Protein AF-A0A8D9AMH1-F1 (afdb_monomer_lite)

Organism: NCBI:txid428564

Structure (mmCIF, N/CA/C/O backbone):
data_AF-A0A8D9AMH1-F1
#
_entry.id   AF-A0A8D9AMH1-F1
#
loop_
_atom_site.group_PDB
_atom_site.id
_atom_site.type_symbol
_atom_site.label_atom_id
_atom_site.label_alt_id
_atom_site.label_comp_id
_atom_site.label_asym_id
_atom_site.label_entity_id
_atom_site.label_seq_id
_atom_site.pdbx_PDB_ins_code
_atom_site.Cartn_x
_atom_site.Cartn_y
_atom_site.Cartn_z
_atom_site.occupancy
_atom_site.B_iso_or_equiv
_atom_site.auth_seq_id
_atom_site.auth_comp_id
_atom_site.auth_asym_id
_atom_site.auth_atom_id
_atom_site.pdbx_PDB_model_num
ATOM 1 N N . MET A 1 1 ? 3.437 -3.588 -14.195 1.00 95.44 1 MET A N 1
ATOM 2 C CA . MET A 1 1 ? 4.469 -2.710 -13.598 1.00 95.44 1 MET A CA 1
ATOM 3 C C . MET A 1 1 ? 5.691 -2.547 -14.499 1.00 95.44 1 MET A C 1
ATOM 5 O O . MET A 1 1 ? 5.963 -1.416 -14.855 1.00 95.44 1 MET A O 1
ATOM 9 N N . ARG A 1 2 ? 6.369 -3.625 -14.938 1.00 97.06 2 ARG A N 1
ATOM 10 C CA . ARG A 1 2 ? 7.521 -3.539 -15.870 1.00 97.06 2 ARG A CA 1
ATOM 11 C C . ARG A 1 2 ? 7.253 -2.654 -17.094 1.00 97.06 2 ARG A C 1
ATOM 13 O O . ARG A 1 2 ? 7.952 -1.676 -17.285 1.00 97.06 2 ARG A O 1
ATOM 20 N N . GLU A 1 3 ? 6.170 -2.923 -17.821 1.00 97.00 3 GLU A N 1
ATOM 21 C CA . GLU A 1 3 ? 5.772 -2.116 -18.987 1.00 97.00 3 GLU A CA 1
ATOM 22 C C . GLU A 1 3 ? 5.484 -0.644 -18.642 1.00 97.00 3 GLU A C 1
ATOM 24 O O . GLU A 1 3 ? 5.836 0.255 -19.390 1.00 97.00 3 GLU A O 1
ATOM 29 N N . ARG A 1 4 ? 4.883 -0.379 -17.474 1.00 96.31 4 ARG A N 1
ATOM 30 C CA . ARG A 1 4 ? 4.558 0.982 -17.013 1.00 96.31 4 ARG A CA 1
ATOM 31 C C . ARG A 1 4 ? 5.811 1.808 -16.691 1.00 96.31 4 ARG A C 1
ATOM 33 O O . ARG A 1 4 ? 5.753 3.030 -16.748 1.00 96.31 4 ARG A O 1
ATOM 40 N N . LEU A 1 5 ? 6.909 1.150 -16.327 1.00 97.06 5 LEU A N 1
ATOM 41 C CA . LEU A 1 5 ? 8.165 1.787 -15.927 1.00 97.06 5 LEU A CA 1
ATOM 42 C C . LEU A 1 5 ? 9.266 1.648 -16.986 1.00 97.06 5 LEU A C 1
ATOM 44 O O . LEU A 1 5 ? 10.410 1.977 -16.699 1.00 97.06 5 LEU A O 1
ATOM 48 N N . LYS A 1 6 ? 8.943 1.164 -18.191 1.00 94.69 6 LYS A N 1
ATOM 49 C CA . LYS A 1 6 ? 9.936 0.844 -19.230 1.00 94.69 6 LYS A CA 1
ATOM 50 C C . LYS A 1 6 ? 10.793 2.040 -19.664 1.00 94.69 6 LYS A C 1
ATOM 52 O O . LYS A 1 6 ? 11.943 1.848 -20.028 1.00 94.69 6 LYS A O 1
ATOM 57 N N . ASP A 1 7 ? 10.232 3.248 -19.592 1.00 95.12 7 ASP A N 1
ATOM 58 C CA . ASP A 1 7 ? 10.883 4.499 -20.001 1.00 95.12 7 ASP A CA 1
ATOM 59 C C . ASP A 1 7 ? 11.555 5.225 -18.816 1.00 95.12 7 ASP A C 1
ATOM 61 O O . ASP A 1 7 ? 11.906 6.399 -18.914 1.00 95.12 7 ASP A O 1
ATOM 65 N N . GLN A 1 8 ? 11.685 4.560 -17.663 1.00 94.75 8 GLN A N 1
ATOM 66 C CA . GLN A 1 8 ? 12.325 5.094 -16.460 1.00 94.75 8 GLN A CA 1
ATOM 67 C C . GLN A 1 8 ? 13.619 4.335 -16.152 1.00 94.75 8 GLN A C 1
ATOM 69 O O . GLN A 1 8 ? 13.736 3.151 -16.460 1.00 94.75 8 GLN A O 1
ATOM 74 N N . ASP A 1 9 ? 14.564 4.992 -15.473 1.00 93.75 9 ASP A N 1
ATOM 75 C CA . ASP A 1 9 ? 15.804 4.361 -14.994 1.00 93.75 9 ASP A CA 1
ATOM 76 C C . ASP A 1 9 ? 15.541 3.467 -13.765 1.00 93.75 9 ASP A C 1
ATOM 78 O O . ASP A 1 9 ? 15.847 3.798 -12.616 1.00 93.75 9 ASP A O 1
ATOM 82 N N . VAL A 1 10 ? 14.878 2.336 -14.009 1.00 97.00 10 VAL A N 1
ATOM 83 C CA . VAL A 1 10 ? 14.584 1.298 -13.020 1.00 97.00 10 VAL A CA 1
ATOM 84 C C . VAL A 1 10 ? 15.545 0.134 -13.228 1.00 97.00 10 VAL A C 1
ATOM 86 O O . VAL A 1 10 ? 15.615 -0.445 -14.308 1.00 97.00 10 VAL A O 1
ATOM 89 N N . VAL A 1 11 ? 16.249 -0.257 -12.165 1.00 97.00 11 VAL A N 1
ATOM 90 C CA . VAL A 1 11 ? 17.204 -1.374 -12.189 1.00 97.00 11 VAL A CA 1
ATOM 91 C C . VAL A 1 11 ? 16.469 -2.703 -12.316 1.00 97.00 11 VAL A C 1
ATOM 93 O O . VAL A 1 11 ? 16.840 -3.549 -13.126 1.00 97.00 11 VAL A O 1
ATOM 96 N N . THR A 1 12 ? 15.431 -2.914 -11.501 1.00 97.56 12 THR A N 1
ATOM 97 C CA . THR A 1 12 ? 14.611 -4.126 -11.577 1.00 97.56 12 THR A CA 1
ATOM 98 C C . THR A 1 12 ? 13.227 -3.935 -10.965 1.00 97.56 12 THR A C 1
ATOM 100 O O . THR A 1 12 ? 13.024 -3.127 -10.057 1.00 97.56 12 THR A O 1
ATOM 103 N N . VAL A 1 13 ? 12.274 -4.729 -11.454 1.00 98.12 13 VAL A N 1
ATOM 104 C CA . VAL A 1 13 ? 10.947 -4.912 -10.860 1.00 98.12 13 VAL A CA 1
ATOM 105 C C . VAL A 1 13 ? 10.796 -6.389 -10.504 1.00 98.12 13 VAL A C 1
ATOM 107 O O . VAL A 1 13 ? 10.664 -7.249 -11.391 1.00 98.12 13 VAL A O 1
ATOM 110 N N . CYS A 1 14 ? 10.796 -6.670 -9.205 1.00 98.19 14 CYS A N 1
ATOM 111 C CA . CYS A 1 14 ? 10.753 -8.008 -8.631 1.00 98.19 14 CYS A CA 1
ATOM 112 C C . CYS A 1 14 ? 9.388 -8.280 -7.994 1.00 98.19 14 CYS A C 1
ATOM 114 O O . CYS A 1 14 ? 8.853 -7.449 -7.262 1.00 98.19 14 CYS A O 1
ATOM 116 N N . GLY A 1 15 ? 8.848 -9.466 -8.263 1.00 98.06 15 GLY A N 1
ATOM 117 C CA . GLY A 1 15 ? 7.663 -10.006 -7.607 1.00 98.06 15 GLY A CA 1
ATOM 118 C C . GLY A 1 15 ? 7.993 -11.387 -7.061 1.00 98.06 15 GLY A C 1
ATOM 119 O O . GLY A 1 15 ? 8.473 -12.234 -7.812 1.00 98.06 15 GLY A O 1
ATOM 120 N N . TYR A 1 16 ? 7.780 -11.591 -5.770 1.00 98.25 16 TYR A N 1
ATOM 121 C CA . TYR A 1 16 ? 7.973 -12.864 -5.071 1.00 98.25 16 TYR A CA 1
ATOM 122 C C . TYR A 1 16 ? 7.036 -12.899 -3.864 1.00 98.25 16 TYR A C 1
ATOM 124 O O . TYR A 1 16 ? 6.393 -11.898 -3.571 1.00 98.25 16 TYR A O 1
ATOM 132 N N . GLY A 1 17 ? 6.935 -14.014 -3.149 1.00 97.19 17 GLY A N 1
ATOM 133 C CA . GLY A 1 17 ? 6.152 -14.037 -1.917 1.00 97.19 17 GLY A CA 1
ATOM 134 C C . GLY A 1 17 ? 5.548 -15.384 -1.599 1.00 97.19 17 GLY A C 1
ATOM 135 O O . GLY A 1 17 ? 5.921 -16.416 -2.163 1.00 97.19 17 GLY A O 1
ATOM 136 N N . HIS A 1 18 ? 4.588 -15.341 -0.691 1.00 98.00 18 HIS A N 1
ATOM 137 C CA . HIS A 1 18 ? 3.869 -16.496 -0.200 1.00 98.00 18 HIS A CA 1
ATOM 138 C C . HIS A 1 18 ? 2.679 -16.755 -1.131 1.00 98.00 18 HIS A C 1
ATOM 140 O O . HIS A 1 18 ? 1.575 -16.259 -0.956 1.00 98.00 18 HIS A O 1
ATOM 146 N N . LEU A 1 19 ? 2.899 -17.529 -2.196 1.00 97.25 19 LEU A N 1
ATOM 147 C CA . LEU A 1 19 ? 1.818 -17.798 -3.151 1.00 97.25 19 LEU A CA 1
ATOM 148 C C . LEU A 1 19 ? 0.661 -18.589 -2.513 1.00 97.25 19 LEU A C 1
ATOM 150 O O . LEU A 1 19 ? -0.487 -18.416 -2.908 1.00 97.25 19 LEU A O 1
ATOM 154 N N . GLY A 1 20 ? 0.959 -19.432 -1.517 1.00 98.19 20 GLY A N 1
ATOM 155 C CA . GLY A 1 20 ? -0.025 -20.294 -0.855 1.00 98.19 20 GLY A CA 1
ATOM 156 C C . GLY A 1 20 ? -1.126 -19.548 -0.094 1.00 98.19 20 GLY A C 1
ATOM 157 O O . GLY A 1 20 ? -2.224 -20.081 0.029 1.00 98.19 20 GLY A O 1
ATOM 158 N N . ASP A 1 21 ? -0.865 -18.325 0.373 1.00 97.69 21 ASP A N 1
ATOM 159 C CA . ASP A 1 21 ? -1.851 -17.466 1.047 1.00 97.69 21 ASP A CA 1
ATOM 160 C C . ASP A 1 21 ? -2.246 -16.234 0.206 1.00 97.69 21 ASP A C 1
ATOM 162 O O . ASP A 1 21 ? -3.033 -15.396 0.648 1.00 97.69 21 ASP A O 1
ATOM 166 N N . GLY A 1 22 ? -1.747 -16.143 -1.034 1.00 97.62 22 GLY A N 1
ATOM 167 C CA . GLY A 1 22 ? -2.039 -15.043 -1.952 1.00 97.62 22 GLY A CA 1
ATOM 168 C C . GLY A 1 22 ? -1.287 -13.744 -1.646 1.00 97.62 22 GLY A C 1
ATOM 169 O O . GLY A 1 22 ? -1.729 -12.677 -2.080 1.00 97.62 22 GLY A O 1
ATOM 170 N N . ASN A 1 23 ? -0.166 -13.801 -0.924 1.00 98.50 23 ASN A N 1
ATOM 171 C CA . ASN A 1 23 ? 0.624 -12.629 -0.556 1.00 98.50 23 ASN A CA 1
ATOM 172 C C . ASN A 1 23 ? 1.811 -12.392 -1.512 1.00 98.50 23 ASN A C 1
ATOM 174 O O . ASN A 1 23 ? 2.794 -13.138 -1.536 1.00 98.50 23 ASN A O 1
ATOM 178 N N . LEU A 1 24 ? 1.728 -11.312 -2.296 1.00 98.19 24 LEU A N 1
ATOM 179 C CA . LEU A 1 24 ? 2.761 -10.894 -3.245 1.00 98.19 24 LEU A CA 1
ATOM 180 C C . LEU A 1 24 ? 3.552 -9.691 -2.718 1.00 98.19 24 LEU A C 1
ATOM 182 O O . LEU A 1 24 ? 3.022 -8.594 -2.543 1.00 98.19 24 LEU A O 1
ATOM 186 N N . HIS A 1 25 ? 4.861 -9.870 -2.596 1.00 98.38 25 HIS A N 1
ATOM 187 C CA . HIS A 1 25 ? 5.831 -8.819 -2.337 1.00 98.38 25 HIS A CA 1
ATOM 188 C C . HIS A 1 25 ? 6.293 -8.238 -3.671 1.00 98.38 25 HIS A C 1
ATOM 190 O O . HIS A 1 25 ? 6.944 -8.908 -4.477 1.00 98.38 25 HIS A O 1
ATOM 196 N N . VAL A 1 26 ? 5.970 -6.967 -3.899 1.00 97.88 26 VAL A N 1
ATOM 197 C CA . VAL A 1 26 ? 6.400 -6.215 -5.081 1.00 97.88 26 VAL A CA 1
ATOM 198 C C . VAL A 1 26 ? 7.477 -5.226 -4.664 1.00 97.88 26 VAL A C 1
ATOM 200 O O . VAL A 1 26 ? 7.243 -4.384 -3.801 1.00 97.88 26 VAL A O 1
ATOM 203 N N . ASN A 1 27 ? 8.647 -5.318 -5.292 1.00 98.06 27 ASN A N 1
ATOM 204 C CA . ASN A 1 27 ? 9.771 -4.416 -5.059 1.00 98.06 27 ASN A CA 1
ATOM 205 C C . ASN A 1 27 ? 10.257 -3.819 -6.380 1.00 98.06 27 ASN A C 1
ATOM 207 O O . ASN A 1 27 ? 10.339 -4.508 -7.400 1.00 98.06 27 ASN A O 1
ATOM 211 N N . ILE A 1 28 ? 10.586 -2.531 -6.347 1.00 97.94 28 ILE A N 1
ATOM 212 C CA . ILE A 1 28 ? 11.102 -1.775 -7.487 1.00 97.94 28 ILE A CA 1
ATOM 213 C C . ILE A 1 28 ? 12.413 -1.147 -7.033 1.00 97.94 28 ILE A C 1
ATOM 215 O O . ILE A 1 28 ? 12.424 -0.347 -6.101 1.00 97.94 28 ILE A O 1
ATOM 219 N N . SER A 1 29 ? 13.515 -1.540 -7.663 1.00 97.25 29 SER A N 1
ATOM 220 C CA . SER A 1 29 ? 14.843 -1.029 -7.333 1.00 97.25 29 SER A CA 1
ATOM 221 C C . SER A 1 29 ? 15.247 0.040 -8.337 1.00 97.25 29 SER A C 1
ATOM 223 O O . SER A 1 29 ? 15.217 -0.190 -9.545 1.00 97.25 29 SER A O 1
ATOM 225 N N . VAL A 1 30 ? 15.655 1.194 -7.827 1.00 96.88 30 VAL A N 1
ATOM 226 C CA . VAL A 1 30 ? 16.225 2.321 -8.576 1.00 96.88 30 VAL A CA 1
ATOM 227 C C . VAL A 1 30 ? 17.621 2.602 -8.025 1.00 96.88 30 VAL A C 1
ATOM 229 O O . VAL A 1 30 ? 17.899 2.251 -6.878 1.00 96.88 30 VAL A O 1
ATOM 232 N N . ARG A 1 31 ? 18.515 3.189 -8.829 1.00 95.75 31 ARG A N 1
ATOM 233 C CA . ARG A 1 31 ? 19.869 3.540 -8.354 1.00 95.75 31 ARG A CA 1
ATOM 234 C C . ARG A 1 31 ? 19.828 4.663 -7.324 1.00 95.75 31 ARG A C 1
ATOM 236 O O . ARG A 1 31 ? 20.524 4.591 -6.325 1.00 95.75 31 ARG A O 1
ATOM 243 N N . GLU A 1 32 ? 18.969 5.645 -7.572 1.00 96.12 32 GLU A N 1
ATOM 244 C CA . GLU A 1 32 ? 18.744 6.812 -6.725 1.00 96.12 32 GLU A CA 1
ATOM 245 C C . GLU A 1 32 ? 17.235 7.077 -6.602 1.00 96.12 32 GLU A C 1
ATOM 247 O O . GLU A 1 32 ? 16.477 6.707 -7.510 1.00 96.12 32 GLU A O 1
ATOM 252 N N . PRO A 1 33 ? 16.762 7.718 -5.515 1.00 94.00 33 PRO A N 1
ATOM 253 C CA . PRO A 1 33 ? 15.362 8.106 -5.377 1.00 94.00 33 PRO A CA 1
ATOM 254 C C . PRO A 1 33 ? 14.878 8.938 -6.573 1.00 94.00 33 PRO A C 1
ATOM 256 O O . PRO A 1 33 ? 15.408 10.010 -6.856 1.00 94.00 33 PRO A O 1
ATOM 259 N N . ASN A 1 34 ? 13.838 8.459 -7.262 1.00 94.81 34 ASN A N 1
ATOM 260 C CA . ASN A 1 34 ? 13.300 9.104 -8.458 1.00 94.81 34 ASN A CA 1
ATOM 261 C C . ASN A 1 34 ? 11.799 9.416 -8.284 1.00 94.81 34 ASN A C 1
ATOM 263 O O . ASN A 1 34 ? 10.973 8.501 -8.370 1.00 94.81 34 ASN A O 1
ATOM 267 N N . PRO A 1 35 ? 11.415 10.692 -8.075 1.00 95.31 35 PRO A N 1
ATOM 268 C CA . PRO A 1 35 ? 10.017 11.094 -7.910 1.00 95.31 35 PRO A CA 1
ATOM 269 C C . PRO A 1 35 ? 9.101 10.716 -9.084 1.00 95.31 35 PRO A C 1
ATOM 271 O O . PRO A 1 35 ? 7.924 10.440 -8.863 1.00 95.31 35 PRO A O 1
ATOM 274 N N . ALA A 1 36 ? 9.622 10.655 -10.315 1.00 95.62 36 ALA A N 1
ATOM 275 C CA . ALA A 1 36 ? 8.838 10.241 -11.480 1.00 95.62 36 ALA A CA 1
ATOM 276 C C . ALA A 1 36 ? 8.469 8.751 -11.412 1.00 95.62 36 ALA A C 1
ATOM 278 O O . ALA A 1 36 ? 7.338 8.381 -11.726 1.00 95.62 36 ALA A O 1
ATOM 279 N N . VAL A 1 37 ? 9.381 7.902 -10.920 1.00 96.88 37 VAL A N 1
ATOM 280 C CA . VAL A 1 37 ? 9.079 6.487 -10.649 1.00 96.88 37 VAL A CA 1
ATOM 281 C C . VAL A 1 37 ? 8.026 6.379 -9.550 1.00 96.88 37 VAL A C 1
ATOM 283 O O . VAL A 1 37 ? 7.0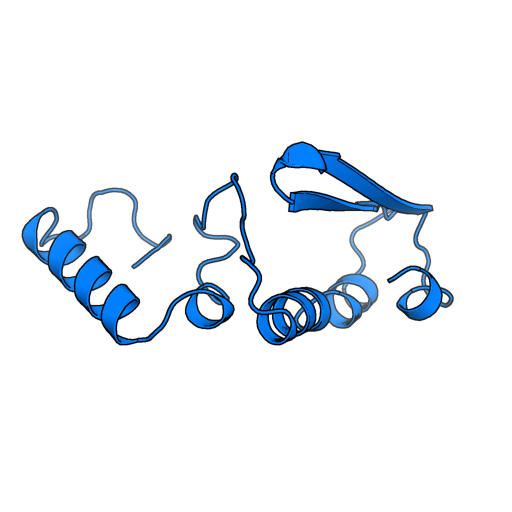48 5.659 -9.730 1.00 96.88 37 VAL A O 1
ATOM 286 N N . TYR A 1 38 ? 8.168 7.132 -8.453 1.00 95.25 38 TYR A N 1
ATOM 287 C CA . TYR A 1 38 ? 7.165 7.146 -7.381 1.00 95.25 38 TYR A CA 1
ATOM 288 C C . TYR A 1 38 ? 5.772 7.519 -7.895 1.00 95.25 38 TYR A C 1
ATOM 290 O O . TYR A 1 38 ? 4.827 6.784 -7.631 1.00 95.25 38 TYR A O 1
ATOM 298 N N . ALA A 1 39 ? 5.650 8.589 -8.684 1.00 96.50 39 ALA A N 1
ATOM 299 C CA . ALA A 1 39 ? 4.372 9.041 -9.240 1.00 96.50 39 ALA A CA 1
ATOM 300 C C . ALA A 1 39 ? 3.744 8.054 -10.246 1.00 96.50 39 ALA A C 1
ATOM 302 O O . ALA A 1 39 ? 2.536 8.075 -10.477 1.00 96.50 39 ALA A O 1
ATOM 303 N N . LEU A 1 40 ? 4.548 7.183 -10.865 1.00 97.25 40 LEU A N 1
ATOM 304 C CA . LEU A 1 40 ? 4.050 6.108 -11.727 1.00 97.25 40 LEU A CA 1
ATOM 305 C C . LEU A 1 40 ? 3.631 4.865 -10.931 1.00 97.25 40 LEU A C 1
ATOM 307 O O . LEU A 1 40 ? 2.795 4.091 -11.404 1.00 97.25 40 LEU A O 1
ATOM 311 N N . VAL A 1 41 ? 4.211 4.645 -9.751 1.00 97.31 41 VAL A N 1
ATOM 312 C CA . VAL A 1 41 ? 3.903 3.501 -8.882 1.00 97.31 41 VAL A CA 1
ATOM 313 C C . VAL A 1 41 ? 2.707 3.799 -7.987 1.00 97.31 41 VAL A C 1
ATOM 315 O O . VAL A 1 41 ? 1.794 2.977 -7.904 1.00 97.31 41 VAL A O 1
ATOM 318 N N . GLU A 1 42 ? 2.688 4.965 -7.349 1.00 96.25 42 GLU A N 1
ATOM 319 C CA . GLU A 1 42 ? 1.616 5.426 -6.472 1.00 96.25 42 GLU A CA 1
ATOM 320 C C . GLU A 1 42 ? 0.842 6.574 -7.144 1.00 96.25 42 GLU A C 1
ATOM 322 O O . GLU A 1 42 ? 1.463 7.507 -7.651 1.00 96.25 42 GLU A O 1
ATOM 327 N N . PRO A 1 43 ? -0.505 6.527 -7.172 1.00 96.50 43 PRO A N 1
ATOM 328 C CA . PRO A 1 43 ? -1.378 5.591 -6.452 1.00 96.50 43 PRO A CA 1
ATOM 329 C C . PRO A 1 43 ? -1.662 4.272 -7.193 1.00 96.50 43 PRO A C 1
ATOM 331 O O . PRO A 1 43 ? -2.326 3.397 -6.634 1.00 96.50 43 PRO A O 1
ATOM 334 N N . PHE A 1 44 ? -1.152 4.101 -8.420 1.00 97.88 44 PHE A N 1
ATOM 335 C CA . PHE A 1 44 ? -1.520 3.006 -9.329 1.00 97.88 44 PHE A CA 1
ATOM 336 C C . PHE A 1 44 ? -1.522 1.619 -8.672 1.00 97.88 44 PHE A C 1
ATOM 338 O O . PHE A 1 44 ? -2.475 0.860 -8.846 1.00 97.88 44 PHE A O 1
ATOM 345 N N . ILE A 1 45 ? -0.482 1.261 -7.913 1.00 98.00 45 ILE A N 1
ATOM 346 C CA . ILE A 1 45 ? -0.387 -0.074 -7.309 1.00 98.00 45 ILE A CA 1
ATOM 347 C C . ILE A 1 45 ? -1.450 -0.308 -6.229 1.00 98.00 45 ILE A C 1
ATOM 349 O O . ILE A 1 45 ? -1.979 -1.417 -6.111 1.00 98.00 45 ILE A O 1
ATOM 353 N N . TYR A 1 46 ? -1.811 0.729 -5.471 1.00 98.31 46 TYR A N 1
ATOM 354 C CA . TYR A 1 46 ? -2.838 0.629 -4.439 1.00 98.31 46 TYR A CA 1
ATOM 355 C C . TYR A 1 46 ? -4.237 0.563 -5.050 1.00 98.31 46 TYR A C 1
ATOM 357 O O . TYR A 1 46 ? -5.048 -0.263 -4.631 1.00 98.31 46 TYR A O 1
ATOM 365 N N . GLU A 1 47 ? -4.502 1.369 -6.078 1.00 97.94 47 GLU A N 1
ATOM 366 C CA . GLU A 1 47 ? -5.765 1.335 -6.821 1.00 97.94 47 GLU A CA 1
ATOM 367 C C . GLU A 1 47 ? -5.956 -0.002 -7.535 1.00 97.94 47 GLU A C 1
ATOM 369 O O . GLU A 1 47 ? -7.014 -0.618 -7.412 1.00 97.94 47 GLU A O 1
ATOM 374 N N . TRP A 1 48 ? -4.913 -0.506 -8.201 1.00 98.25 48 TRP A N 1
ATOM 375 C CA . TRP A 1 48 ? -4.924 -1.829 -8.823 1.00 98.25 48 TRP A CA 1
ATOM 376 C C . TRP A 1 48 ? -5.256 -2.918 -7.800 1.00 98.25 48 TRP A C 1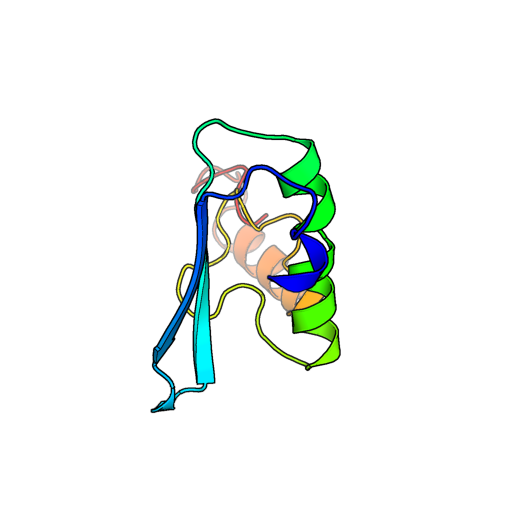
ATOM 378 O O . TRP A 1 48 ? -6.104 -3.775 -8.048 1.00 98.25 48 TRP A O 1
ATOM 388 N N . THR A 1 49 ? -4.621 -2.869 -6.626 1.00 98.31 49 THR A N 1
ATOM 389 C CA . THR A 1 49 ? -4.887 -3.819 -5.536 1.00 98.31 49 THR A CA 1
ATOM 390 C C . THR A 1 49 ? -6.344 -3.733 -5.072 1.00 98.31 49 THR A C 1
ATOM 392 O O . THR A 1 49 ? -7.004 -4.762 -4.921 1.00 98.31 49 THR A O 1
ATOM 395 N N . SER A 1 50 ? -6.877 -2.519 -4.905 1.00 97.94 50 SER A N 1
ATOM 396 C CA . SER A 1 50 ? -8.267 -2.280 -4.498 1.00 97.94 50 SER A CA 1
ATOM 397 C C . SER A 1 50 ? -9.286 -2.790 -5.525 1.00 97.94 50 SER A C 1
ATOM 399 O O . SER A 1 50 ? -10.251 -3.460 -5.152 1.00 97.94 50 SER A O 1
ATOM 401 N N . GLN A 1 51 ? -9.040 -2.575 -6.823 1.00 98.06 51 GLN A N 1
ATOM 402 C CA . GLN A 1 51 ? -9.886 -3.079 -7.917 1.00 98.06 51 GLN A CA 1
ATOM 403 C C . GLN A 1 51 ? -10.016 -4.609 -7.903 1.00 98.06 51 GLN A C 1
ATOM 405 O O . GLN A 1 51 ? -11.071 -5.148 -8.231 1.00 98.06 51 GLN A O 1
ATOM 410 N N . HIS A 1 52 ? -8.970 -5.306 -7.457 1.00 97.75 52 HIS A N 1
ATOM 411 C CA . HIS A 1 52 ? -8.958 -6.762 -7.302 1.00 97.75 52 HIS A CA 1
ATOM 412 C C . HIS A 1 52 ? -9.431 -7.225 -5.915 1.00 97.75 52 HIS A C 1
ATOM 414 O O . HIS A 1 52 ? -9.269 -8.392 -5.567 1.00 97.75 52 HIS A O 1
ATOM 420 N N . LYS A 1 53 ? -10.025 -6.326 -5.116 1.00 97.50 53 LYS A N 1
ATOM 421 C CA . LYS A 1 53 ? -10.483 -6.586 -3.740 1.00 97.50 53 LYS A CA 1
ATOM 422 C C . LYS A 1 53 ? -9.362 -7.107 -2.821 1.00 97.50 53 LYS A C 1
ATOM 424 O O . LYS A 1 53 ? -9.625 -7.869 -1.893 1.00 97.50 53 LYS A O 1
ATOM 429 N N . GLY A 1 54 ? -8.118 -6.702 -3.085 1.00 97.81 54 GLY A N 1
ATOM 430 C CA . GLY A 1 54 ? -6.933 -7.087 -2.319 1.00 97.81 54 GLY A CA 1
ATOM 431 C C . GLY A 1 54 ? -6.639 -6.180 -1.117 1.00 97.81 54 GLY A C 1
ATOM 432 O O . GLY A 1 54 ? -7.277 -5.145 -0.900 1.00 97.81 54 GLY A O 1
ATOM 433 N N . SER A 1 55 ? -5.618 -6.555 -0.339 1.00 98.19 55 SER A N 1
ATOM 434 C CA . SER A 1 55 ? -5.097 -5.748 0.773 1.00 98.19 55 SER A CA 1
ATOM 435 C C . SER A 1 55 ? -3.849 -4.961 0.359 1.00 98.19 55 SER A C 1
ATOM 437 O O . SER A 1 55 ? -2.862 -5.562 -0.055 1.00 98.19 55 SER A O 1
ATOM 439 N N . VAL A 1 56 ? -3.832 -3.634 0.553 1.00 97.75 56 VAL A N 1
ATOM 440 C CA . VAL A 1 56 ? -2.644 -2.770 0.329 1.00 97.75 56 VAL A CA 1
ATOM 441 C C . VAL A 1 56 ? -1.485 -3.067 1.296 1.00 97.75 56 VAL A C 1
ATOM 443 O O . VAL A 1 56 ? -0.354 -2.593 1.139 1.00 97.75 56 VAL A O 1
ATOM 446 N N . SER A 1 57 ? -1.756 -3.852 2.338 1.00 97.56 57 SER A N 1
ATOM 447 C CA . SER A 1 57 ? -0.739 -4.420 3.211 1.00 97.56 57 SER A CA 1
ATOM 448 C C . SER A 1 57 ? -1.214 -5.779 3.702 1.00 97.56 57 SER A C 1
ATOM 450 O O . SER A 1 57 ? -2.106 -5.852 4.547 1.00 97.56 57 SER A O 1
ATOM 452 N N . ALA A 1 58 ? -0.665 -6.850 3.130 1.00 97.19 58 ALA A N 1
ATOM 453 C CA . ALA A 1 58 ? -0.999 -8.213 3.531 1.00 97.19 58 ALA A CA 1
ATOM 454 C C . ALA A 1 58 ? -0.505 -8.506 4.959 1.00 97.19 58 ALA A C 1
ATOM 456 O O . ALA A 1 58 ? -1.295 -8.910 5.804 1.00 97.19 58 ALA A O 1
ATOM 457 N N . GLU A 1 59 ? 0.767 -8.201 5.244 1.00 97.69 59 GLU A N 1
ATOM 458 C CA . GLU A 1 59 ? 1.423 -8.5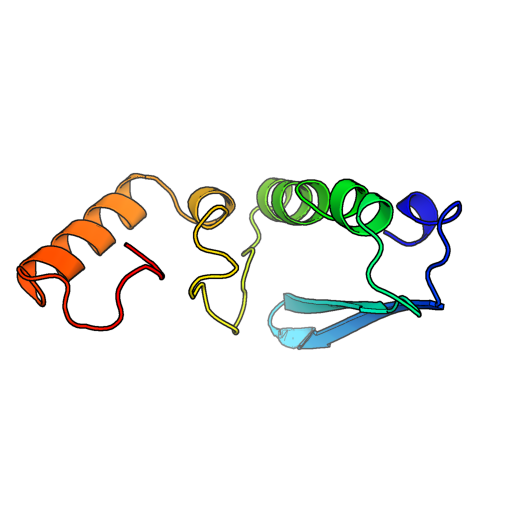81 6.508 1.00 97.69 59 GLU A CA 1
ATOM 459 C C . GLU A 1 59 ? 2.170 -7.441 7.224 1.00 97.69 59 GLU A C 1
ATOM 461 O O . GLU A 1 59 ? 2.184 -7.387 8.450 1.00 97.69 59 GLU A O 1
ATOM 466 N N . HIS A 1 60 ? 2.732 -6.462 6.506 1.00 97.56 60 HIS A N 1
ATOM 467 C CA . HIS A 1 60 ? 3.604 -5.433 7.106 1.00 97.56 60 HIS A CA 1
ATOM 468 C C . HIS A 1 60 ? 2.860 -4.315 7.868 1.00 97.56 60 HIS A C 1
ATOM 470 O O . HIS A 1 60 ? 3.469 -3.344 8.320 1.00 97.56 60 HIS A O 1
ATOM 476 N N . GLY A 1 61 ? 1.533 -4.403 7.988 1.00 97.06 61 GLY A N 1
ATOM 477 C CA . GLY A 1 61 ? 0.715 -3.397 8.669 1.00 97.06 61 GLY A CA 1
ATOM 478 C C . GLY A 1 61 ? 0.654 -2.045 7.943 1.00 97.06 61 GLY A C 1
ATOM 479 O O . GLY A 1 61 ? 0.989 -1.935 6.765 1.00 97.06 61 GLY A O 1
ATOM 480 N N . ILE A 1 62 ? 0.156 -1.014 8.635 1.00 97.56 62 ILE A N 1
ATOM 481 C CA . ILE A 1 62 ? -0.142 0.303 8.040 1.00 97.56 62 ILE A CA 1
ATOM 482 C C . ILE A 1 62 ? 0.910 1.354 8.415 1.00 97.56 62 ILE A C 1
ATOM 484 O O . ILE A 1 62 ? 1.505 1.986 7.540 1.00 97.56 62 ILE A O 1
ATOM 488 N N . GLY A 1 63 ? 1.163 1.524 9.717 1.00 96.56 63 GLY A N 1
ATOM 489 C CA . GLY A 1 63 ? 2.134 2.493 10.228 1.00 96.56 63 GLY A CA 1
ATOM 490 C C . GLY A 1 63 ? 1.873 3.923 9.740 1.00 96.56 63 GLY A C 1
ATOM 491 O O . GLY A 1 63 ? 0.733 4.310 9.504 1.00 96.56 63 GLY A O 1
ATOM 492 N N . LEU A 1 64 ? 2.945 4.707 9.604 1.00 97.06 64 LEU A N 1
ATOM 493 C CA . LEU A 1 64 ? 2.889 6.041 8.997 1.00 97.06 64 LEU A CA 1
ATOM 494 C C . LEU A 1 64 ? 2.786 5.948 7.467 1.00 97.06 64 LEU A C 1
ATOM 496 O O . LEU A 1 64 ? 1.974 6.636 6.856 1.00 97.06 64 LEU A O 1
ATOM 500 N N . ALA A 1 65 ? 3.578 5.054 6.866 1.00 95.88 65 ALA A N 1
ATOM 501 C CA . ALA A 1 65 ? 3.750 4.957 5.420 1.00 95.88 65 ALA A CA 1
ATOM 502 C C . ALA A 1 65 ? 2.430 4.727 4.673 1.00 95.88 65 ALA A C 1
ATOM 504 O O . ALA A 1 65 ? 2.186 5.364 3.657 1.00 95.88 65 ALA A O 1
ATOM 505 N N . LYS A 1 66 ? 1.544 3.868 5.194 1.00 97.06 66 LYS A N 1
ATOM 506 C CA . LYS A 1 66 ? 0.316 3.468 4.488 1.00 97.06 66 LYS A CA 1
ATOM 507 C C . LYS A 1 66 ? -0.963 4.060 5.084 1.00 97.06 66 LYS A C 1
ATOM 509 O O . LYS A 1 66 ? -2.055 3.678 4.663 1.00 97.06 66 LYS A O 1
ATOM 514 N N . LYS A 1 67 ? -0.867 4.993 6.048 1.00 96.12 67 LYS A N 1
ATOM 515 C CA . LYS A 1 67 ? -2.046 5.634 6.677 1.00 96.12 67 LYS A CA 1
ATOM 516 C C . LYS A 1 67 ? -3.000 6.192 5.623 1.00 96.12 67 LYS A C 1
ATOM 518 O O . LYS A 1 67 ? -4.205 5.979 5.692 1.00 96.12 67 LYS A O 1
ATOM 523 N N . HIS A 1 68 ? -2.440 6.883 4.636 1.00 95.50 68 HIS A N 1
ATOM 524 C CA . HIS A 1 68 ? -3.191 7.600 3.614 1.00 95.50 68 HIS A CA 1
ATOM 525 C C . HIS A 1 68 ? -3.947 6.676 2.638 1.00 95.50 68 HIS A C 1
ATOM 527 O O . HIS A 1 68 ? -4.917 7.119 2.032 1.00 95.50 68 HIS A O 1
ATOM 533 N N . VAL A 1 69 ? -3.591 5.387 2.545 1.00 97.25 69 VAL A N 1
ATOM 534 C CA . VAL A 1 69 ? -4.170 4.421 1.584 1.00 97.25 69 VAL A CA 1
ATOM 535 C C . VAL A 1 69 ? -5.009 3.316 2.227 1.00 97.25 69 VAL A C 1
ATOM 537 O O . VAL A 1 69 ? -5.594 2.505 1.517 1.00 97.25 69 VAL A O 1
ATOM 540 N N . ILE A 1 70 ? -5.141 3.271 3.558 1.00 97.00 70 ILE A N 1
ATOM 541 C CA . ILE A 1 70 ? -5.897 2.201 4.241 1.00 97.00 70 ILE A CA 1
ATOM 542 C C . ILE A 1 70 ? -7.362 2.091 3.781 1.00 97.00 70 ILE A C 1
ATOM 544 O O . ILE A 1 70 ? -7.930 0.998 3.757 1.00 97.00 70 ILE A O 1
ATOM 548 N N . HIS A 1 71 ? -7.963 3.211 3.380 1.00 96.31 71 HIS A N 1
ATOM 549 C CA . HIS A 1 71 ? -9.338 3.279 2.885 1.00 96.31 71 HIS A CA 1
ATOM 550 C C . HIS A 1 71 ? -9.560 2.462 1.601 1.00 96.31 71 HIS A C 1
ATOM 552 O O . HIS A 1 71 ? -10.688 2.075 1.314 1.00 96.31 71 HIS A O 1
ATOM 558 N N . LEU A 1 72 ? -8.491 2.133 0.869 1.00 97.50 72 LEU A N 1
ATOM 559 C CA . LEU A 1 72 ? -8.551 1.291 -0.327 1.00 97.50 72 LEU A CA 1
ATOM 560 C C . LEU A 1 72 ? -8.766 -0.197 -0.009 1.00 97.50 72 LEU A C 1
ATOM 562 O O . LEU A 1 72 ? -9.175 -0.953 -0.891 1.00 97.50 72 LEU A O 1
ATOM 566 N N . SER A 1 73 ? -8.531 -0.619 1.240 1.00 97.12 73 SER A N 1
ATOM 567 C CA . SER A 1 73 ? -8.720 -2.008 1.695 1.00 97.12 73 SER A CA 1
ATOM 568 C C . SER A 1 73 ? -9.677 -2.163 2.878 1.00 97.12 73 SER A C 1
ATOM 570 O O . SER A 1 73 ? -9.996 -3.291 3.260 1.00 97.12 73 SER A O 1
ATOM 572 N N . LYS A 1 74 ? -10.127 -1.069 3.501 1.00 96.69 74 LYS A N 1
ATOM 573 C CA . LYS A 1 74 ? -11.059 -1.094 4.637 1.00 96.69 74 LYS A CA 1
ATOM 574 C C . LYS A 1 74 ? -12.204 -0.124 4.402 1.00 96.69 74 LYS A C 1
ATOM 576 O O . LYS A 1 74 ? -11.989 1.029 4.050 1.00 96.69 74 LYS A O 1
ATOM 581 N N . ASN A 1 75 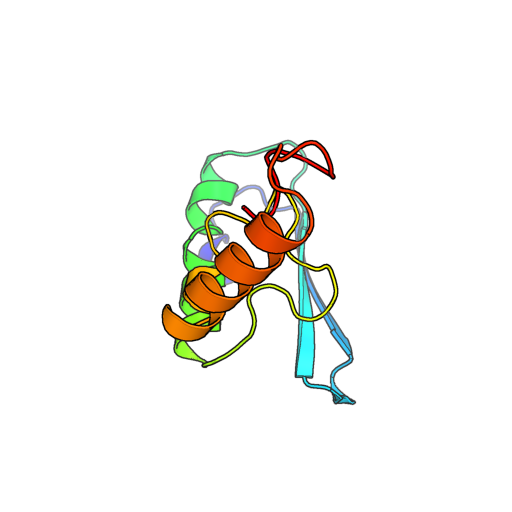? -13.422 -0.594 4.655 1.00 96.50 75 ASN A N 1
ATOM 582 C CA . ASN A 1 75 ? -14.608 0.245 4.553 1.00 96.50 75 ASN A CA 1
ATOM 583 C C . ASN A 1 75 ? -14.681 1.265 5.705 1.00 96.50 75 ASN A C 1
ATOM 585 O O . ASN A 1 75 ? -14.031 1.125 6.747 1.00 96.50 75 ASN A O 1
ATOM 589 N N . GLN A 1 76 ? -15.521 2.285 5.519 1.00 96.88 76 GLN A N 1
ATOM 590 C CA . GLN A 1 76 ? -15.664 3.375 6.479 1.00 96.88 76 GLN A CA 1
ATOM 591 C C . GLN A 1 76 ? -16.143 2.896 7.857 1.00 96.88 76 GLN A C 1
ATOM 593 O O . GLN A 1 76 ? -15.681 3.413 8.872 1.00 96.88 76 GLN A O 1
ATOM 598 N N . THR A 1 77 ? -17.020 1.889 7.911 1.00 98.31 77 THR A N 1
ATOM 599 C CA . THR A 1 77 ? -17.519 1.314 9.168 1.00 98.31 77 THR A CA 1
ATOM 600 C C . THR A 1 77 ? -16.379 0.737 10.004 1.00 98.31 77 THR A C 1
ATOM 602 O O . THR A 1 77 ? -16.246 1.077 11.179 1.00 98.31 77 THR A O 1
ATOM 605 N N . SER A 1 78 ? -15.507 -0.073 9.398 1.00 97.81 78 SER A N 1
ATOM 606 C CA . SER A 1 78 ? -14.333 -0.630 10.071 1.00 97.81 78 SER A CA 1
ATOM 607 C C . SER A 1 78 ? -13.379 0.466 10.538 1.00 97.81 78 SER A C 1
ATOM 609 O O . SER A 1 78 ? -12.921 0.425 11.676 1.00 97.81 78 SER A O 1
ATOM 611 N N . LEU A 1 79 ? -13.106 1.471 9.700 1.00 97.81 79 LEU A N 1
ATOM 612 C CA . LEU A 1 79 ? -12.220 2.579 10.074 1.00 97.81 79 LEU A CA 1
ATOM 613 C C . LEU A 1 79 ? -12.785 3.409 11.234 1.00 97.81 79 LEU A C 1
ATOM 615 O O . LEU A 1 79 ? -12.042 3.789 12.136 1.00 97.81 79 LEU A O 1
ATOM 619 N N . ASN A 1 80 ? -14.093 3.668 11.241 1.00 98.12 80 ASN A N 1
ATOM 620 C CA . ASN A 1 80 ? -14.760 4.374 12.333 1.00 98.12 80 ASN A CA 1
ATOM 621 C C . ASN A 1 80 ? -14.673 3.586 13.643 1.00 98.12 80 ASN A C 1
ATOM 623 O O . ASN A 1 80 ? -14.327 4.162 14.673 1.00 98.12 80 ASN A O 1
ATOM 627 N N . LEU A 1 81 ? -14.918 2.274 13.597 1.00 98.44 81 LEU A N 1
ATOM 628 C CA . LEU A 1 81 ? -14.798 1.413 14.771 1.00 98.44 81 LEU A CA 1
ATOM 629 C C . LEU A 1 81 ? -13.367 1.412 15.327 1.00 98.44 81 LEU A C 1
ATOM 631 O O . LEU A 1 81 ? -13.170 1.564 16.529 1.00 98.44 81 LEU A O 1
ATOM 635 N N 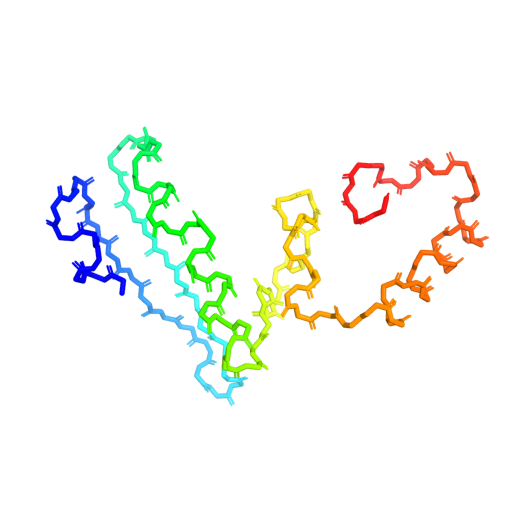. MET A 1 82 ? -12.355 1.310 14.462 1.00 98.06 82 MET A N 1
ATOM 636 C CA . MET A 1 82 ? -10.958 1.356 14.897 1.00 98.06 82 MET A CA 1
ATOM 637 C C . MET A 1 82 ? -10.601 2.694 15.577 1.00 98.06 82 MET A C 1
ATOM 639 O O . MET A 1 82 ? -9.907 2.687 16.595 1.00 98.06 82 MET A O 1
ATOM 643 N N . ARG A 1 83 ? -11.113 3.832 15.075 1.00 97.19 83 ARG A N 1
ATOM 644 C CA . ARG A 1 83 ? -10.952 5.147 15.731 1.00 97.19 83 ARG A CA 1
ATOM 645 C C . ARG A 1 83 ? -11.615 5.191 17.106 1.00 97.19 83 ARG A C 1
ATOM 647 O O . ARG A 1 83 ? -11.019 5.712 18.042 1.00 97.19 83 ARG A O 1
ATOM 654 N N . GLN A 1 84 ? -12.819 4.633 17.240 1.00 98.44 84 GLN A N 1
ATOM 655 C CA . GLN A 1 84 ? -13.525 4.577 18.525 1.00 98.44 84 GLN A CA 1
ATOM 656 C C . GLN A 1 84 ? -12.748 3.754 19.556 1.00 98.44 84 GLN A C 1
ATOM 658 O O . GLN A 1 84 ? -12.570 4.203 20.686 1.00 98.44 84 GLN A O 1
ATOM 663 N N . ILE A 1 85 ? -12.220 2.594 19.151 1.00 98.38 85 ILE A N 1
ATOM 664 C CA . ILE A 1 85 ? -11.370 1.763 20.015 1.00 98.38 85 ILE A CA 1
ATOM 665 C C . ILE A 1 85 ? -10.115 2.539 20.437 1.00 98.38 85 ILE A C 1
ATOM 667 O O . ILE A 1 85 ? -9.779 2.560 21.619 1.00 98.38 85 ILE A O 1
ATOM 671 N N . LYS A 1 86 ? -9.441 3.220 19.499 1.00 98.00 86 LYS A N 1
ATOM 672 C CA . LYS A 1 86 ? -8.265 4.047 19.805 1.00 98.00 86 LYS A CA 1
ATOM 673 C C . LYS A 1 86 ? -8.587 5.131 20.835 1.00 98.00 86 LYS A C 1
ATOM 675 O O . LYS A 1 86 ? -7.862 5.241 21.815 1.00 98.00 86 LYS A O 1
ATOM 680 N N . GLN A 1 87 ? -9.675 5.874 20.648 1.00 98.06 87 GLN A N 1
ATOM 681 C CA . GLN A 1 87 ? -10.061 6.954 21.559 1.00 98.06 87 GLN A CA 1
ATOM 682 C C . GLN A 1 87 ? -10.465 6.438 22.950 1.00 98.06 87 GLN A C 1
ATOM 684 O O . GLN A 1 87 ? -10.191 7.101 23.946 1.00 98.06 87 GLN A O 1
ATOM 689 N N . MET A 1 88 ? -11.096 5.262 23.029 1.00 98.44 88 MET A N 1
ATOM 690 C CA . MET A 1 88 ? -11.444 4.620 24.302 1.00 98.44 88 MET A CA 1
ATOM 691 C C . MET A 1 88 ? -10.194 4.205 25.089 1.00 98.44 88 MET A C 1
ATOM 693 O O . MET A 1 88 ? -10.135 4.398 26.299 1.00 98.44 88 MET A O 1
ATOM 697 N N . MET A 1 89 ? -9.204 3.634 24.400 1.00 98.31 89 MET A N 1
ATOM 698 C CA . MET A 1 89 ? -8.001 3.071 25.023 1.00 98.31 89 MET A CA 1
ATOM 699 C C . MET A 1 89 ? -6.891 4.109 25.248 1.00 98.31 89 MET A C 1
ATOM 701 O O . MET A 1 89 ? -6.066 3.942 26.140 1.00 98.31 89 MET A O 1
ATOM 705 N N . ASP A 1 90 ? -6.836 5.158 24.426 1.00 98.44 90 ASP A N 1
ATOM 706 C CA . ASP A 1 90 ? -5.819 6.211 24.465 1.00 98.44 90 ASP A CA 1
ATOM 707 C C . ASP A 1 90 ? -6.437 7.595 24.218 1.00 98.44 90 ASP A C 1
ATOM 709 O O . ASP A 1 90 ? -6.224 8.202 23.163 1.00 98.44 90 ASP A O 1
ATOM 713 N N . PRO A 1 91 ? -7.213 8.120 25.178 1.00 97.75 91 PRO A N 1
ATOM 714 C CA . PRO A 1 91 ? -7.939 9.373 24.996 1.00 97.75 91 PRO A CA 1
ATOM 715 C C . PRO A 1 91 ? -7.026 10.588 24.777 1.00 97.75 91 PRO A C 1
ATOM 717 O O . PRO A 1 91 ? -7.453 11.565 24.162 1.00 97.75 91 PRO A O 1
ATOM 720 N N . ASN A 1 92 ? -5.772 10.515 25.239 1.00 97.88 92 ASN A N 1
ATOM 721 C CA . ASN A 1 92 ? -4.768 11.572 25.099 1.00 97.88 92 ASN A CA 1
ATOM 722 C C . ASN A 1 92 ? -3.886 11.406 23.848 1.00 97.88 92 ASN A C 1
ATOM 724 O O . ASN A 1 92 ? -3.005 12.232 23.618 1.00 97.88 92 ASN A O 1
ATOM 728 N N . ASN A 1 93 ? -4.105 10.356 23.047 1.00 96.81 93 ASN A N 1
ATOM 729 C CA . ASN A 1 93 ? -3.344 10.049 21.833 1.00 96.81 93 ASN A CA 1
ATOM 730 C C . ASN A 1 93 ? -1.812 9.990 22.029 1.00 96.81 93 ASN A C 1
ATOM 732 O O . ASN A 1 93 ? -1.049 10.364 21.136 1.00 96.81 93 ASN A O 1
ATOM 736 N N . ILE A 1 94 ? -1.342 9.498 23.180 1.00 97.88 94 ILE A N 1
ATOM 737 C CA . ILE A 1 94 ? 0.098 9.405 23.488 1.00 97.88 94 ILE A CA 1
ATOM 738 C C . ILE A 1 94 ? 0.725 8.091 23.011 1.00 97.88 94 ILE A C 1
ATOM 740 O O . ILE A 1 94 ? 1.936 8.008 22.792 1.00 97.88 94 ILE A O 1
ATOM 744 N N . MET A 1 95 ? -0.083 7.051 22.805 1.00 97.75 95 MET A N 1
ATOM 745 C CA . MET A 1 95 ? 0.388 5.775 22.289 1.00 97.75 95 MET A CA 1
ATOM 746 C C . MET A 1 95 ? 0.557 5.856 20.775 1.00 97.75 95 MET A C 1
ATOM 748 O O . MET A 1 95 ? -0.380 5.634 20.004 1.00 97.75 95 MET A O 1
ATOM 752 N N . ASN A 1 96 ? 1.799 6.083 20.356 1.00 97.31 96 ASN A N 1
ATOM 753 C CA . ASN A 1 96 ? 2.244 5.940 18.974 1.00 97.31 96 ASN A CA 1
ATOM 754 C C . ASN A 1 96 ? 1.565 6.915 17.978 1.00 97.31 96 ASN A C 1
ATOM 756 O O . ASN A 1 96 ? 0.949 6.462 17.003 1.00 97.31 96 ASN A O 1
ATOM 760 N N . PRO A 1 97 ? 1.665 8.238 18.216 1.00 96.44 97 PRO A N 1
ATOM 761 C CA . PRO A 1 97 ? 0.967 9.254 17.430 1.00 96.44 97 PRO A CA 1
ATOM 762 C C . PRO A 1 97 ? 1.372 9.253 15.946 1.00 96.44 97 PRO A C 1
ATOM 764 O O . PRO A 1 97 ? 2.400 8.698 15.549 1.00 96.44 97 PRO A O 1
ATOM 767 N N . TYR A 1 98 ? 0.543 9.902 15.121 1.00 95.25 98 TYR A N 1
ATOM 768 C CA . TYR A 1 98 ? 0.733 10.152 13.679 1.00 95.25 98 TYR A CA 1
ATOM 769 C C . TYR A 1 98 ? 0.574 8.949 12.743 1.00 95.25 98 TYR A C 1
ATOM 771 O O . TYR A 1 98 ? 0.435 9.143 11.537 1.00 95.25 98 TYR A O 1
ATOM 779 N N . LYS A 1 99 ? 0.546 7.721 13.267 1.00 95.06 99 LYS A N 1
ATOM 780 C CA . LYS A 1 99 ? 0.511 6.495 12.458 1.00 95.06 99 LYS A CA 1
ATOM 781 C C . LYS A 1 99 ? -0.894 6.184 11.948 1.00 95.06 99 LYS A C 1
ATOM 783 O O . LYS A 1 99 ? -1.272 6.683 10.905 1.00 95.06 99 LYS A O 1
ATOM 788 N N . LEU A 1 100 ? -1.689 5.379 12.646 1.00 88.00 100 LEU A N 1
ATOM 789 C CA . LEU A 1 100 ? -2.953 4.884 12.087 1.00 88.00 100 LEU A CA 1
ATOM 790 C C . LEU A 1 100 ? -4.124 5.872 12.238 1.00 88.00 100 LEU A C 1
ATOM 792 O O . LEU A 1 100 ? -4.850 6.104 11.272 1.00 88.00 100 LEU A O 1
ATOM 796 N N . PHE A 1 101 ? -4.273 6.481 13.416 1.00 89.44 101 PHE A N 1
ATOM 797 C CA . PHE A 1 101 ? -5.254 7.528 13.706 1.00 89.44 101 PHE A CA 1
ATOM 798 C C . 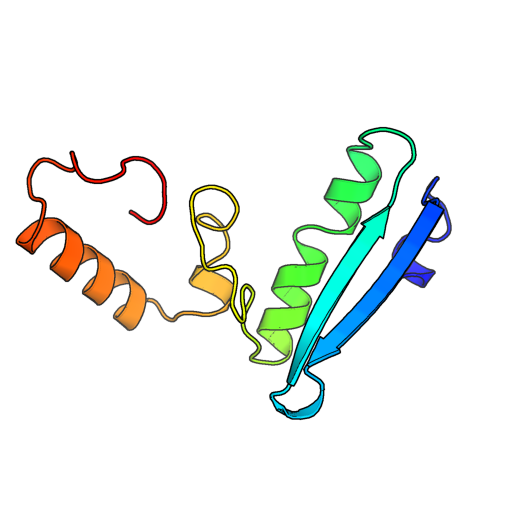PHE A 1 101 ? -4.525 8.701 14.338 1.00 89.44 101 PHE A C 1
ATOM 800 O O . PHE A 1 101 ? -3.715 8.445 15.256 1.00 89.44 101 PHE A O 1
#

Secondary structure (DSSP, 8-state):
-TGGGTTS-EEEEEEEEEGGGTEEEEEEEESS--HHHHHHHTTHHHHHHHHTT--S-SSS--TTTTGGGGGGTS-HHHHHHHHHHHHHH-TT--SSTTS--

Sequence (101 aa):
MRERLKDQDVVTVCGYGHLGDGNLHVNISVREPNPAVYALVEPFIYEWTSQHKGSVSAEHGIGLAKKHVIHLSKNQTSLNLMRQIKQMMDPNNIMNPYKLF

pLDDT: mean 97.0, std 1.6, range [88.0, 98.5]

Radius of gyration: 16.4 Å; chains: 1; bounding box: 37×32×45 Å

InterPro domains:
  IPR004113 FAD-binding oxidoreductase/transferase, type 4, C-terminal [PF02913] (2-100)
  IPR016164 FAD-linked oxidase-like, C-terminal [SSF55103] (2-101)
  IPR016171 Vanillyl-alcohol oxidase, C-terminal subdomain 2 [G3DSA:1.10.45.10] (61-100)
  IPR051264 FAD-binding Oxidoreductase/Transferase Type 4 [PTHR43716] (1-101)

Foldseek 3Di:
DCVLCVVDQWPDWDWDDDVVVPDIDTDTHHPDDDVVVVVSCPPVVLLVCLVVLHAPDPDPDFFLPNLVRRCSNDPPVVLVVVVVVCCVVPVPCPPRPNTND